Protein AF-A0A016S6S2-F1 (afdb_monomer_lite)

Secondary structure (DSSP, 8-state):
-------------S---EEEEEEGGGTT----BTTEEEEEESSHHHHHHHHHHS---SEEEEE--SSPPPHHHHHHHHHHHHHHHTTS-EEEEES-TTS------

pLDDT: mean 76.53, std 16.13, range [39.0, 92.5]

Radius of gyration: 16.6 Å; chains: 1; bounding box: 42×27×55 Å

Foldseek 3Di:
DDDPPDDPPPDPDPQQQEEEEAEPVCVVDDDDDPRYHYDYDPALQVVLVVLQPDDQHQHYEYEDDPDDDDPVSVVSNVVSVVVSPVVVHYYYYVPDPPPPPPPPD

Structure (mmCIF, N/CA/C/O backbone):
data_AF-A0A016S6S2-F1
#
_entry.id   AF-A0A016S6S2-F1
#
loop_
_atom_site.group_PDB
_atom_site.id
_atom_site.type_symbol
_atom_site.label_atom_id
_atom_site.label_alt_id
_atom_site.label_comp_id
_atom_site.label_asym_id
_atom_site.label_entity_id
_atom_site.label_seq_id
_atom_site.pdbx_PDB_ins_code
_atom_site.Cartn_x
_atom_site.Cartn_y
_atom_site.Cartn_z
_atom_site.occupancy
_atom_site.B_iso_or_equiv
_atom_site.auth_seq_id
_atom_site.auth_comp_id
_atom_site.auth_asym_id
_atom_site.auth_atom_id
_atom_site.pdbx_PDB_model_num
ATOM 1 N N . MET A 1 1 ? 6.454 9.138 45.258 1.00 41.72 1 MET A N 1
ATOM 2 C CA . MET A 1 1 ? 5.222 9.098 44.447 1.00 41.72 1 MET A CA 1
ATOM 3 C C . MET A 1 1 ? 5.647 9.467 43.041 1.00 41.72 1 MET A C 1
ATOM 5 O O . MET A 1 1 ? 5.945 10.629 42.811 1.00 41.72 1 MET A O 1
ATOM 9 N N . HIS A 1 2 ? 5.863 8.480 42.172 1.00 43.47 2 HIS A N 1
ATOM 10 C CA . HIS A 1 2 ? 6.120 8.744 40.758 1.00 43.47 2 HIS A CA 1
ATOM 11 C C . HIS A 1 2 ? 4.781 8.611 40.047 1.00 43.47 2 HIS A C 1
ATOM 13 O O . HIS A 1 2 ? 4.237 7.512 39.975 1.00 43.47 2 HIS A O 1
ATOM 19 N N . ASP A 1 3 ? 4.240 9.746 39.613 1.00 44.78 3 ASP A N 1
ATOM 20 C CA . ASP A 1 3 ? 3.105 9.816 38.703 1.00 44.78 3 ASP A CA 1
ATOM 21 C C . ASP A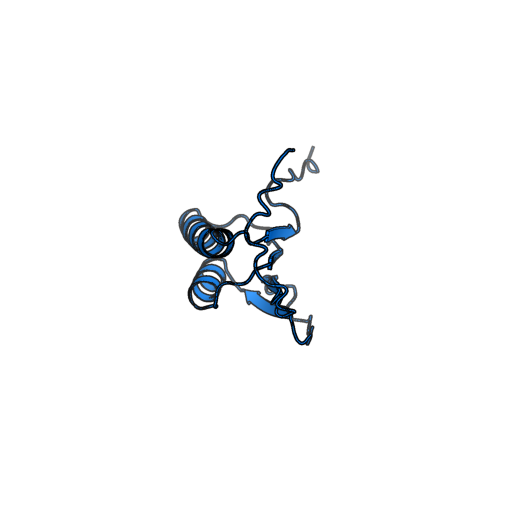 1 3 ? 3.452 9.026 37.437 1.00 44.78 3 ASP A C 1
ATOM 23 O O . ASP A 1 3 ? 4.338 9.403 36.666 1.00 44.78 3 ASP A O 1
ATOM 27 N N . HIS A 1 4 ? 2.785 7.890 37.243 1.00 54.12 4 HIS A N 1
ATOM 28 C CA . HIS A 1 4 ? 2.758 7.231 35.950 1.00 54.12 4 HIS A CA 1
ATOM 29 C C . HIS A 1 4 ? 1.923 8.102 35.014 1.00 54.12 4 HIS A C 1
ATOM 31 O O . HIS A 1 4 ? 0.697 8.067 35.039 1.00 54.12 4 HIS A O 1
ATOM 37 N N . VAL A 1 5 ? 2.604 8.903 34.193 1.00 53.69 5 VAL A N 1
ATOM 38 C CA . VAL A 1 5 ? 2.004 9.473 32.988 1.00 53.69 5 VAL A CA 1
ATOM 39 C C . VAL A 1 5 ? 1.766 8.307 32.038 1.00 53.69 5 VAL A C 1
ATOM 41 O O . VAL A 1 5 ? 2.668 7.859 31.331 1.00 53.69 5 VAL A O 1
ATOM 44 N N . GLU A 1 6 ? 0.553 7.770 32.085 1.00 47.81 6 GLU A N 1
ATOM 45 C CA . GLU A 1 6 ? 0.059 6.855 31.071 1.00 47.81 6 GLU A CA 1
ATOM 46 C C . GLU A 1 6 ? -0.009 7.642 29.758 1.00 47.81 6 GLU A C 1
ATOM 48 O O . GLU A 1 6 ? -0.744 8.626 29.632 1.00 47.81 6 GLU A O 1
ATOM 53 N N . ALA A 1 7 ? 0.838 7.263 28.796 1.00 51.50 7 ALA A N 1
ATOM 54 C CA . ALA A 1 7 ? 0.734 7.764 27.434 1.00 51.50 7 ALA A CA 1
ATOM 55 C C . ALA A 1 7 ? -0.703 7.514 26.952 1.00 51.50 7 ALA A C 1
ATOM 57 O O . ALA A 1 7 ? -1.260 6.472 27.304 1.00 51.50 7 ALA A O 1
ATOM 58 N N . PRO A 1 8 ? -1.320 8.428 26.181 1.00 46.50 8 PRO A N 1
ATOM 59 C CA . PRO A 1 8 ? -2.686 8.246 25.719 1.00 46.50 8 PRO A CA 1
ATOM 60 C C . PRO A 1 8 ? -2.754 6.931 24.949 1.00 46.50 8 PRO A C 1
ATOM 62 O O . PRO A 1 8 ? -2.266 6.820 23.824 1.00 46.50 8 PRO A O 1
ATOM 65 N N . CYS A 1 9 ? -3.305 5.915 25.611 1.00 48.19 9 CYS A N 1
ATOM 66 C CA . CYS A 1 9 ? -3.510 4.603 25.048 1.00 48.19 9 CYS A CA 1
ATOM 67 C C . CYS A 1 9 ? -4.475 4.813 23.891 1.00 48.19 9 CYS A C 1
ATOM 69 O O . CYS A 1 9 ? -5.653 5.111 24.092 1.00 48.19 9 CYS A O 1
ATOM 71 N N . LEU A 1 10 ? -3.933 4.757 22.675 1.00 48.31 10 LEU A N 1
ATOM 72 C CA . LEU A 1 10 ? -4.679 4.810 21.430 1.00 48.31 10 LEU A CA 1
ATOM 73 C C . LEU A 1 10 ? -5.735 3.719 21.544 1.00 48.31 10 LEU A C 1
ATOM 75 O O . LEU A 1 10 ? -5.383 2.543 21.542 1.00 48.31 10 LEU A O 1
ATOM 79 N N . ALA A 1 11 ? -6.984 4.142 21.750 1.00 44.94 11 ALA A N 1
ATOM 80 C CA . ALA A 1 11 ? -8.097 3.302 22.159 1.00 44.94 11 ALA A CA 1
ATOM 81 C C . ALA A 1 11 ? -8.033 1.914 21.511 1.00 44.94 11 ALA A C 1
ATOM 83 O O . ALA A 1 11 ? -7.748 1.798 20.308 1.00 44.94 11 ALA A O 1
ATOM 84 N N . ASN A 1 12 ? -8.300 0.892 22.330 1.00 46.84 12 ASN A N 1
ATOM 85 C CA . ASN A 1 12 ? -8.539 -0.493 21.937 1.00 46.84 12 ASN A CA 1
ATOM 86 C C . ASN A 1 12 ? -9.729 -0.551 20.964 1.00 46.84 12 ASN A C 1
ATOM 88 O O . ASN A 1 12 ? -10.825 -0.966 21.319 1.00 46.84 12 ASN A O 1
ATOM 92 N N . ASN A 1 13 ? -9.531 -0.078 19.741 1.00 47.41 13 ASN A N 1
ATOM 93 C CA . ASN A 1 13 ? -10.392 -0.372 18.622 1.00 47.41 13 ASN A CA 1
ATOM 94 C C . ASN A 1 13 ? -9.914 -1.715 18.103 1.00 47.41 13 ASN A C 1
ATOM 96 O O . ASN A 1 13 ? -8.810 -1.821 17.572 1.00 47.41 13 ASN A O 1
ATOM 100 N N . THR A 1 14 ? -10.765 -2.719 18.255 1.00 46.34 14 THR A N 1
ATOM 101 C CA . THR A 1 14 ? -10.726 -4.038 17.612 1.00 46.34 14 THR A CA 1
ATOM 102 C C . THR A 1 14 ? -10.771 -3.974 16.075 1.00 46.34 14 THR A C 1
ATOM 104 O O . THR A 1 14 ? -11.059 -4.968 15.431 1.00 46.34 14 THR A O 1
ATOM 107 N N . ASP A 1 15 ? -10.466 -2.815 15.496 1.00 55.00 15 ASP A N 1
ATOM 108 C CA . ASP A 1 15 ? -10.477 -2.472 14.078 1.00 55.00 15 ASP A CA 1
ATOM 109 C C . ASP A 1 15 ? -9.015 -2.365 13.610 1.00 55.00 15 ASP A C 1
ATOM 111 O O . ASP A 1 15 ? -8.499 -1.314 13.223 1.00 55.00 15 ASP A O 1
ATOM 115 N N . HIS A 1 16 ? -8.255 -3.438 13.824 1.00 56.97 16 HIS A N 1
ATOM 116 C CA . HIS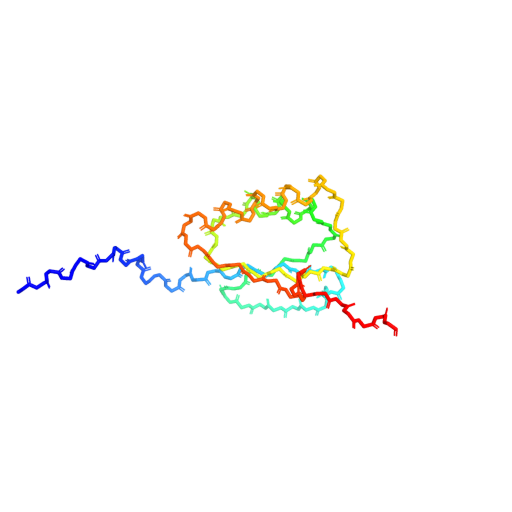 A 1 16 ? -6.881 -3.523 13.342 1.00 56.97 16 HIS A CA 1
ATOM 117 C C . HIS A 1 16 ? -6.917 -4.031 11.902 1.00 56.97 16 HIS A C 1
ATOM 119 O O . HIS A 1 16 ? -6.642 -5.200 11.661 1.00 56.97 16 HIS A O 1
ATOM 125 N N . ASP A 1 17 ? -7.277 -3.153 10.964 1.00 78.19 17 ASP A N 1
ATOM 126 C CA . ASP A 1 17 ? -7.249 -3.465 9.533 1.00 78.19 17 ASP A CA 1
ATOM 127 C C . ASP A 1 17 ? -5.787 -3.678 9.096 1.00 78.19 17 ASP A C 1
ATOM 129 O O . ASP A 1 17 ? -4.952 -2.758 9.126 1.00 78.19 17 ASP A O 1
ATOM 133 N N . VAL A 1 18 ? -5.452 -4.930 8.787 1.00 87.50 18 VAL A N 1
ATOM 134 C CA . VAL A 1 18 ? -4.141 -5.356 8.300 1.00 87.50 18 VAL A CA 1
ATOM 135 C C . VAL A 1 18 ? -4.155 -5.257 6.783 1.00 87.50 18 VAL A C 1
ATOM 137 O O . VAL A 1 18 ? -4.889 -5.968 6.104 1.00 87.50 18 VAL A O 1
ATOM 140 N N . PHE A 1 19 ? -3.290 -4.416 6.224 1.00 91.06 19 PHE A N 1
ATOM 141 C CA . PHE A 1 19 ? -3.126 -4.320 4.779 1.00 91.06 19 PHE A CA 1
ATOM 142 C C . PHE A 1 19 ? -1.988 -5.227 4.313 1.00 91.06 19 PHE A C 1
ATOM 144 O O . PHE A 1 19 ? -0.832 -5.008 4.675 1.00 91.06 19 PHE A O 1
ATOM 151 N N . ILE A 1 20 ? -2.291 -6.212 3.473 1.00 91.81 20 ILE A N 1
ATOM 152 C CA . ILE A 1 20 ? -1.299 -7.120 2.894 1.00 91.81 20 ILE A CA 1
ATOM 153 C C . ILE A 1 20 ? -1.158 -6.825 1.402 1.00 91.81 20 ILE A C 1
ATOM 155 O O . ILE A 1 20 ? -2.075 -7.054 0.617 1.00 91.81 20 ILE A O 1
ATOM 159 N N . ALA A 1 21 ? 0.012 -6.344 0.992 1.00 92.50 21 ALA A N 1
ATOM 160 C CA . ALA A 1 21 ? 0.370 -6.154 -0.405 1.00 92.50 21 ALA A CA 1
ATOM 161 C C . ALA A 1 21 ? 1.125 -7.378 -0.929 1.00 92.50 21 ALA A C 1
ATOM 163 O O . ALA A 1 21 ? 2.207 -7.693 -0.434 1.00 92.50 21 ALA A O 1
ATOM 164 N N . LEU A 1 22 ? 0.591 -8.032 -1.959 1.00 91.44 22 LEU A N 1
ATOM 165 C CA . LEU A 1 22 ? 1.181 -9.226 -2.562 1.00 91.44 22 LEU A CA 1
ATOM 166 C C . LEU A 1 22 ? 1.508 -9.007 -4.049 1.00 91.44 22 LEU A C 1
ATOM 168 O O . LEU A 1 22 ? 0.693 -8.428 -4.769 1.00 91.44 22 LEU A O 1
ATOM 172 N N . PRO A 1 23 ? 2.649 -9.501 -4.556 1.00 89.94 23 PRO A N 1
ATOM 173 C CA . PRO A 1 23 ? 2.916 -9.540 -5.989 1.00 89.94 23 PRO A CA 1
ATOM 174 C C . PRO A 1 23 ? 1.889 -10.394 -6.746 1.00 89.94 23 PRO A C 1
ATOM 176 O O . PRO A 1 23 ? 1.347 -11.361 -6.211 1.00 89.94 23 PRO A O 1
ATOM 179 N N . VAL A 1 24 ? 1.702 -10.120 -8.040 1.00 87.62 24 VAL A N 1
ATOM 180 C CA . VAL A 1 24 ? 0.802 -10.885 -8.934 1.00 87.62 24 VAL A CA 1
ATOM 181 C C . VAL A 1 24 ? 1.031 -12.406 -8.940 1.00 87.62 24 VAL A C 1
ATOM 183 O O . VAL A 1 24 ? 0.091 -13.172 -9.173 1.00 87.62 24 VAL A O 1
ATOM 186 N N . ALA A 1 25 ? 2.247 -12.863 -8.625 1.00 85.50 25 ALA A N 1
ATOM 187 C CA . ALA A 1 25 ? 2.577 -14.283 -8.468 1.00 85.50 25 ALA A CA 1
ATOM 188 C C . ALA A 1 25 ? 1.697 -14.995 -7.417 1.00 85.50 25 ALA A C 1
ATOM 190 O O . ALA A 1 25 ? 1.453 -16.195 -7.525 1.00 85.50 25 ALA A O 1
ATOM 191 N N . PHE A 1 26 ? 1.153 -14.245 -6.456 1.00 84.38 26 PHE A N 1
ATOM 192 C CA . PHE A 1 26 ? 0.292 -14.726 -5.376 1.00 84.38 26 PHE A CA 1
ATOM 193 C C . PHE A 1 26 ? -1.209 -14.546 -5.659 1.00 84.38 26 PHE A C 1
ATOM 195 O O . PHE A 1 26 ? -2.031 -14.747 -4.773 1.00 84.38 26 PHE A O 1
ATOM 202 N N . SER A 1 27 ? -1.597 -14.222 -6.897 1.00 80.19 27 SER A N 1
ATOM 203 C CA . SER A 1 27 ? -2.999 -13.990 -7.305 1.00 80.19 27 SER A CA 1
ATOM 204 C C . SER A 1 27 ? -3.971 -15.149 -7.043 1.00 80.19 27 SER A C 1
ATOM 206 O O . SER A 1 27 ? -5.180 -14.958 -7.113 1.00 80.19 27 SER A O 1
ATOM 208 N N . ARG A 1 28 ? -3.466 -16.353 -6.750 1.00 76.06 28 ARG A N 1
ATOM 209 C CA . ARG A 1 28 ? -4.281 -17.524 -6.388 1.00 76.06 28 ARG A CA 1
ATOM 210 C C . ARG A 1 28 ? -4.689 -17.553 -4.912 1.00 76.06 28 ARG A C 1
ATOM 212 O O . ARG A 1 28 ? -5.437 -18.445 -4.522 1.00 76.06 28 ARG A O 1
ATOM 219 N N . ILE A 1 29 ? -4.178 -16.632 -4.097 1.00 67.62 29 ILE A N 1
ATOM 220 C CA . ILE A 1 29 ? -4.506 -16.530 -2.678 1.00 67.62 29 ILE A CA 1
ATOM 221 C C . ILE A 1 29 ? -5.761 -15.671 -2.534 1.00 67.62 29 ILE A C 1
ATOM 223 O O . ILE A 1 29 ? -5.714 -14.457 -2.706 1.00 67.62 29 ILE A O 1
ATOM 227 N N . ASN A 1 30 ? -6.870 -16.319 -2.185 1.00 58.19 30 ASN A N 1
ATOM 228 C CA . ASN A 1 30 ? -8.069 -15.658 -1.689 1.00 58.19 30 ASN A CA 1
ATOM 229 C C . ASN A 1 30 ? -8.091 -15.849 -0.170 1.00 58.19 30 ASN A C 1
ATOM 231 O O . ASN A 1 30 ? -8.406 -16.937 0.306 1.00 58.19 30 ASN A O 1
ATOM 235 N N . GLY A 1 31 ? -7.696 -14.820 0.574 1.00 59.03 31 GLY A N 1
ATOM 236 C CA . GLY A 1 31 ? -7.918 -14.742 2.014 1.00 59.03 31 GLY A CA 1
ATOM 237 C C . GLY A 1 31 ? -9.011 -13.716 2.250 1.00 59.03 31 GLY A C 1
ATOM 238 O O . GLY A 1 31 ? -8.767 -12.534 2.032 1.00 59.03 31 GLY A O 1
ATOM 239 N N . ASP A 1 32 ? -10.205 -14.177 2.606 1.00 60.06 32 ASP A N 1
ATOM 240 C CA . ASP A 1 32 ? -11.310 -13.304 3.000 1.00 60.06 32 ASP A CA 1
ATOM 241 C C . ASP A 1 32 ? -11.398 -13.371 4.526 1.00 60.06 32 ASP A C 1
ATOM 243 O O . ASP A 1 32 ? -11.982 -14.299 5.089 1.00 60.06 32 ASP A O 1
ATOM 247 N N . GLU A 1 33 ? -10.693 -12.460 5.194 1.00 75.19 33 GLU A N 1
ATOM 248 C CA . GLU A 1 33 ? -10.780 -12.284 6.642 1.00 75.19 33 GLU A CA 1
ATOM 249 C C . GLU A 1 33 ? -11.269 -10.868 6.942 1.00 75.19 33 GLU A C 1
ATOM 251 O O . GLU A 1 33 ? -10.792 -9.906 6.344 1.00 75.19 33 GLU A O 1
ATOM 256 N N . GLU A 1 34 ? -12.195 -10.732 7.897 1.00 74.50 34 GLU A N 1
ATOM 257 C CA . GLU A 1 34 ? -12.933 -9.484 8.173 1.00 74.50 34 GLU A CA 1
ATOM 258 C C . GLU A 1 34 ? -12.048 -8.265 8.490 1.00 74.50 34 GLU A C 1
ATOM 260 O O . GLU A 1 34 ? -12.508 -7.137 8.355 1.00 74.50 34 GLU A O 1
ATOM 265 N N . ASN A 1 35 ? -10.787 -8.474 8.881 1.00 81.81 35 ASN A N 1
ATOM 266 C CA . ASN A 1 35 ? -9.847 -7.412 9.260 1.00 81.81 35 ASN A CA 1
ATOM 267 C C . ASN A 1 35 ? -8.578 -7.400 8.396 1.00 81.81 35 ASN A C 1
ATOM 269 O O . ASN A 1 35 ? -7.562 -6.835 8.804 1.00 81.81 35 ASN A O 1
ATOM 273 N N . VAL A 1 36 ? -8.589 -8.085 7.249 1.00 85.06 36 VAL A N 1
ATOM 274 C CA . VAL A 1 36 ? -7.418 -8.196 6.377 1.00 85.06 36 VAL A CA 1
ATOM 275 C C . VAL A 1 36 ? -7.763 -7.724 4.975 1.00 85.06 36 VAL A C 1
ATOM 277 O O . VAL A 1 36 ? -8.447 -8.396 4.205 1.00 85.06 36 VAL A O 1
ATOM 280 N N . THR A 1 37 ? -7.194 -6.589 4.593 1.00 87.75 37 THR A N 1
ATOM 281 C CA . THR A 1 37 ? -7.253 -6.101 3.221 1.00 87.75 37 THR A CA 1
ATOM 282 C C . THR A 1 37 ? -6.084 -6.669 2.419 1.00 87.75 37 THR A C 1
ATOM 284 O O . THR A 1 37 ? -4.951 -6.195 2.527 1.00 87.75 37 THR A O 1
ATOM 287 N N . VAL A 1 38 ? -6.351 -7.655 1.559 1.00 88.88 38 VAL A N 1
ATOM 288 C CA . VAL A 1 38 ? -5.352 -8.184 0.616 1.00 88.88 38 VAL A CA 1
ATOM 289 C C . VAL A 1 38 ? -5.394 -7.406 -0.702 1.00 88.88 38 VAL A C 1
ATOM 291 O O . VAL A 1 38 ? -6.437 -7.282 -1.345 1.00 88.88 38 VAL A O 1
ATOM 294 N N . TYR A 1 39 ? -4.245 -6.897 -1.143 1.00 90.81 39 TYR A N 1
ATOM 295 C CA . TYR A 1 39 ? -4.089 -6.219 -2.425 1.00 90.81 39 TYR A CA 1
ATOM 296 C C . TYR A 1 39 ? -2.999 -6.872 -3.270 1.00 90.81 39 TYR A C 1
ATOM 298 O O . TYR A 1 39 ? -1.818 -6.847 -2.923 1.00 90.81 39 TYR A O 1
ATOM 306 N N . ILE A 1 40 ? -3.398 -7.401 -4.426 1.00 91.06 40 ILE A N 1
ATOM 307 C CA . ILE A 1 40 ? -2.468 -7.913 -5.429 1.00 91.06 40 ILE A CA 1
ATOM 308 C C . ILE A 1 40 ? -1.989 -6.753 -6.306 1.00 91.06 40 ILE A C 1
ATOM 310 O O . ILE A 1 40 ? -2.798 -6.110 -6.980 1.00 91.06 40 ILE A O 1
ATOM 314 N N . TYR A 1 41 ? -0.684 -6.493 -6.325 1.00 90.44 41 TYR A N 1
ATOM 315 C CA . TYR A 1 41 ? -0.082 -5.433 -7.130 1.00 90.44 41 TYR A CA 1
ATOM 316 C C . TYR A 1 41 ? 0.752 -5.995 -8.287 1.00 90.44 41 TYR A C 1
ATOM 318 O O . TYR A 1 41 ? 1.428 -7.020 -8.174 1.00 90.44 41 TYR A O 1
ATOM 326 N N . SER A 1 42 ? 0.707 -5.291 -9.418 1.00 88.06 42 SER A N 1
ATOM 327 C CA . SER A 1 42 ? 1.491 -5.615 -10.619 1.00 88.06 42 SER A CA 1
ATOM 328 C C . SER A 1 42 ? 2.846 -4.909 -10.615 1.00 88.06 42 SER A C 1
ATOM 330 O O . SER A 1 42 ? 3.833 -5.428 -11.125 1.00 88.06 42 SER A O 1
ATOM 332 N N . ASP A 1 43 ? 2.883 -3.706 -10.044 1.00 87.25 43 ASP A N 1
ATOM 333 C CA . ASP A 1 43 ? 4.068 -2.865 -9.943 1.00 87.25 43 ASP A CA 1
ATOM 334 C C . ASP A 1 43 ? 3.963 -1.912 -8.743 1.00 87.25 43 ASP A C 1
ATOM 336 O O . ASP A 1 43 ? 2.879 -1.627 -8.224 1.00 87.25 43 ASP A O 1
ATOM 340 N N . PHE A 1 44 ? 5.097 -1.370 -8.311 1.00 87.75 44 PHE A N 1
ATOM 341 C CA . PHE A 1 44 ? 5.147 -0.494 -7.142 1.00 87.75 44 PHE A CA 1
ATOM 342 C C . PHE A 1 44 ? 4.447 0.859 -7.333 1.00 87.75 44 PHE A C 1
ATOM 344 O O . PHE A 1 44 ? 4.043 1.467 -6.343 1.00 87.75 44 PHE A O 1
ATOM 351 N N . CYS A 1 45 ? 4.253 1.338 -8.569 1.00 88.19 45 CYS A N 1
ATOM 352 C CA . CYS A 1 45 ? 3.470 2.555 -8.803 1.00 88.19 45 CYS A CA 1
ATOM 353 C C . CYS A 1 45 ? 1.991 2.311 -8.485 1.00 88.19 45 CYS A C 1
ATOM 355 O O . CYS A 1 45 ? 1.343 3.168 -7.881 1.00 88.19 45 CYS A O 1
ATOM 357 N N . THR A 1 46 ? 1.450 1.157 -8.884 1.00 91.12 46 THR A N 1
ATOM 358 C CA . THR A 1 46 ? 0.067 0.771 -8.556 1.00 91.12 46 THR A CA 1
ATOM 359 C C . THR A 1 46 ? -0.117 0.573 -7.056 1.00 91.12 46 THR A C 1
ATOM 361 O O . THR A 1 46 ? -1.080 1.099 -6.497 1.00 91.12 46 THR A O 1
ATOM 364 N N . LEU A 1 47 ? 0.856 -0.055 -6.386 1.00 91.50 47 LEU A N 1
ATOM 365 C CA . LEU A 1 47 ? 0.857 -0.206 -4.931 1.00 91.50 47 LEU A CA 1
ATOM 366 C C . LEU A 1 47 ? 0.889 1.145 -4.204 1.00 91.50 47 LEU A C 1
ATOM 368 O O . LEU A 1 47 ? 0.054 1.390 -3.336 1.00 91.50 47 LEU A O 1
ATOM 372 N N . ALA A 1 48 ? 1.791 2.050 -4.591 1.00 91.38 48 ALA A N 1
ATOM 373 C CA . ALA A 1 48 ? 1.879 3.384 -3.997 1.00 91.38 48 ALA A CA 1
ATOM 374 C C . ALA A 1 48 ? 0.560 4.160 -4.151 1.00 91.38 48 ALA A C 1
ATOM 376 O O . ALA A 1 48 ? 0.035 4.713 -3.187 1.00 91.38 48 ALA A O 1
ATOM 377 N N . LYS A 1 49 ? -0.037 4.141 -5.351 1.00 91.69 49 LYS A N 1
ATOM 378 C CA . LYS A 1 49 ? -1.349 4.763 -5.592 1.00 91.69 49 LYS A CA 1
ATOM 379 C C . LYS A 1 49 ? -2.450 4.135 -4.746 1.00 91.69 49 LYS A C 1
ATOM 381 O O . LYS A 1 49 ? -3.316 4.863 -4.268 1.00 91.69 49 LYS A O 1
ATOM 386 N N . LYS A 1 50 ? -2.448 2.811 -4.575 1.00 92.19 50 LYS A N 1
ATOM 387 C CA . LYS A 1 50 ? -3.431 2.133 -3.728 1.00 92.19 50 LYS A CA 1
ATOM 388 C C . LYS A 1 50 ? -3.295 2.609 -2.284 1.00 92.19 50 LYS A C 1
ATOM 390 O O . LYS A 1 50 ? -4.274 3.111 -1.754 1.00 92.19 50 LYS A O 1
ATOM 395 N N . LEU A 1 51 ? -2.089 2.568 -1.719 1.00 90.44 51 LEU A N 1
ATOM 396 C CA . LEU A 1 51 ? -1.800 3.040 -0.361 1.00 90.44 51 LEU A CA 1
ATOM 397 C C . LEU A 1 51 ? -2.198 4.512 -0.157 1.00 90.44 51 LEU A C 1
ATOM 399 O O . LEU A 1 51 ? -2.803 4.855 0.849 1.00 90.44 51 LEU A O 1
ATOM 403 N N . LEU A 1 52 ? -1.943 5.397 -1.122 1.00 90.62 52 LEU A N 1
ATOM 404 C CA . LEU A 1 52 ? -2.376 6.799 -1.016 1.00 90.62 52 LEU A CA 1
ATOM 405 C C . LEU A 1 52 ? -3.902 6.965 -0.950 1.00 90.62 52 LEU A C 1
ATOM 407 O O . LEU A 1 52 ? -4.386 7.897 -0.311 1.00 90.62 52 LEU A O 1
ATOM 411 N N . ASN A 1 53 ? -4.660 6.077 -1.589 1.00 89.31 53 ASN A N 1
ATOM 412 C CA . ASN A 1 53 ? -6.121 6.133 -1.591 1.00 89.31 53 ASN A CA 1
ATOM 413 C C . ASN A 1 53 ? -6.763 5.311 -0.460 1.00 89.31 53 ASN A C 1
ATOM 415 O O . ASN A 1 53 ? -7.956 5.466 -0.211 1.00 89.31 53 ASN A O 1
ATOM 419 N N . THR A 1 54 ? -6.002 4.450 0.217 1.00 86.69 54 THR A N 1
ATOM 420 C CA . THR A 1 54 ? -6.470 3.693 1.381 1.00 86.69 54 THR A CA 1
ATOM 421 C C . THR A 1 54 ? -6.500 4.603 2.624 1.00 86.69 54 THR A C 1
ATOM 423 O O . THR A 1 54 ? -5.643 5.487 2.767 1.00 86.69 54 THR A O 1
ATOM 426 N N . PRO A 1 55 ? -7.487 4.439 3.527 1.00 85.94 55 PRO A N 1
ATOM 427 C CA . PRO A 1 55 ? -7.426 4.994 4.878 1.00 85.94 55 PRO A CA 1
ATOM 428 C C . PRO A 1 55 ? -6.159 4.551 5.623 1.00 85.94 55 PRO A C 1
ATOM 430 O O . PRO A 1 55 ? -5.536 3.556 5.271 1.00 85.94 55 PRO A O 1
ATOM 433 N N . ILE A 1 56 ? -5.769 5.286 6.667 1.00 84.12 56 ILE A N 1
ATOM 434 C CA . ILE A 1 56 ? -4.580 4.931 7.451 1.00 84.12 56 ILE A CA 1
ATOM 435 C C . ILE A 1 56 ? -4.824 3.618 8.196 1.00 84.12 56 ILE A C 1
ATOM 437 O O . ILE A 1 56 ? -5.590 3.580 9.154 1.00 84.12 56 ILE A O 1
ATOM 441 N N . THR A 1 57 ? -4.145 2.561 7.764 1.00 84.31 57 THR A N 1
ATOM 442 C CA . THR A 1 57 ? -4.112 1.261 8.433 1.00 84.31 57 THR A CA 1
ATOM 443 C C . THR A 1 57 ? -3.006 1.208 9.488 1.00 84.31 57 THR A C 1
ATOM 445 O O . THR A 1 57 ? -1.961 1.851 9.362 1.00 84.31 57 THR A O 1
ATOM 448 N N . ARG A 1 58 ? -3.234 0.432 10.556 1.00 84.62 58 ARG A N 1
ATOM 449 C CA . ARG A 1 58 ? -2.266 0.266 11.657 1.00 84.62 58 ARG A CA 1
ATOM 450 C C . ARG A 1 58 ? -1.144 -0.707 11.318 1.00 84.62 58 ARG A C 1
ATOM 452 O O . ARG A 1 58 ? -0.065 -0.591 11.890 1.00 84.62 58 ARG A O 1
ATOM 459 N N . SER A 1 59 ? -1.382 -1.665 10.430 1.00 89.38 59 SER A N 1
ATOM 460 C CA . SER A 1 59 ? -0.402 -2.695 10.093 1.00 89.38 59 SER A CA 1
ATOM 461 C C . SER A 1 59 ? -0.357 -2.900 8.589 1.00 89.38 59 SER A C 1
ATOM 463 O O . SER A 1 59 ? -1.386 -3.109 7.950 1.00 89.38 59 SER A O 1
ATOM 465 N N . ILE A 1 60 ? 0.847 -2.837 8.028 1.00 92.06 60 ILE A N 1
ATOM 466 C CA . ILE A 1 60 ? 1.101 -3.068 6.611 1.00 92.06 60 ILE A CA 1
ATOM 467 C C . ILE A 1 60 ? 2.135 -4.174 6.478 1.00 92.06 60 ILE A C 1
ATOM 469 O O . ILE A 1 60 ? 3.223 -4.106 7.048 1.00 92.06 60 ILE A O 1
ATOM 473 N N . ILE A 1 61 ? 1.804 -5.172 5.674 1.00 91.56 61 ILE A N 1
ATOM 474 C CA . ILE A 1 61 ? 2.708 -6.238 5.274 1.00 91.56 61 ILE A CA 1
ATOM 475 C C . ILE A 1 61 ? 2.909 -6.107 3.771 1.00 91.56 61 ILE A C 1
ATOM 477 O O . ILE A 1 61 ? 1.949 -6.154 3.006 1.00 91.56 61 ILE A O 1
ATOM 481 N N . VAL A 1 62 ? 4.151 -5.938 3.331 1.00 91.56 62 VAL A N 1
ATOM 482 C CA . VAL A 1 62 ? 4.491 -5.901 1.908 1.00 91.56 62 VAL A CA 1
ATOM 483 C C . VAL A 1 62 ? 5.317 -7.129 1.576 1.00 91.56 62 VAL A C 1
ATOM 485 O O . VAL A 1 62 ? 6.462 -7.251 2.006 1.00 91.56 62 VAL A O 1
ATOM 488 N N . VAL A 1 63 ? 4.755 -8.030 0.777 1.00 89.44 63 VAL A N 1
ATOM 489 C CA . VAL A 1 63 ? 5.545 -9.099 0.177 1.00 89.44 63 VAL A CA 1
ATOM 490 C C . VAL A 1 63 ? 6.358 -8.491 -0.955 1.00 89.44 63 VAL A C 1
ATOM 492 O O . VAL A 1 63 ? 5.797 -7.954 -1.916 1.00 89.44 63 VAL A O 1
ATOM 495 N N . TRP A 1 64 ? 7.676 -8.498 -0.796 1.00 85.19 64 TRP A N 1
ATOM 496 C CA . TRP A 1 64 ? 8.608 -7.890 -1.729 1.00 85.19 64 TRP A CA 1
ATOM 497 C C . TRP A 1 64 ? 8.790 -8.805 -2.950 1.00 85.19 64 TRP A C 1
ATOM 499 O O . T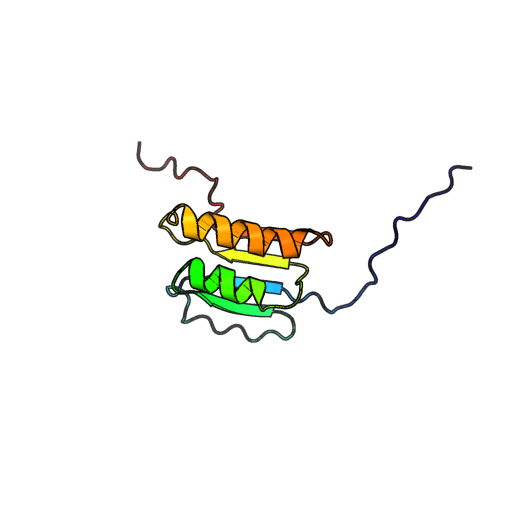RP A 1 64 ? 8.911 -10.018 -2.782 1.00 85.19 64 TRP A O 1
ATOM 509 N N . PRO A 1 65 ? 8.779 -8.274 -4.183 1.00 79.12 65 PRO A N 1
ATOM 510 C CA . PRO A 1 65 ? 9.041 -9.065 -5.372 1.00 79.12 65 PRO A CA 1
ATOM 511 C C . PRO A 1 65 ? 10.553 -9.253 -5.562 1.00 79.12 65 PRO A C 1
ATOM 513 O O . PRO A 1 65 ? 11.347 -8.420 -5.130 1.00 79.12 65 PRO A O 1
ATOM 516 N N . ASP A 1 66 ? 10.952 -10.287 -6.300 1.00 75.44 66 ASP A N 1
ATOM 517 C CA . ASP A 1 66 ? 12.371 -10.625 -6.520 1.00 75.44 66 ASP A CA 1
ATOM 518 C C . ASP A 1 66 ? 13.182 -9.517 -7.220 1.00 75.44 66 ASP A C 1
ATOM 520 O O . ASP A 1 66 ? 14.409 -9.513 -7.195 1.00 75.44 66 ASP A O 1
ATOM 524 N N . GLN A 1 67 ? 12.510 -8.563 -7.871 1.00 73.25 67 GLN A N 1
ATOM 525 C CA . GLN A 1 67 ? 13.157 -7.467 -8.586 1.00 73.25 67 GLN A CA 1
ATOM 526 C C . GLN A 1 67 ? 13.041 -6.147 -7.828 1.00 73.25 67 GLN A C 1
ATOM 528 O O . GLN A 1 67 ? 11.946 -5.681 -7.499 1.00 73.25 67 GLN A O 1
ATOM 533 N N . MET A 1 68 ? 14.182 -5.483 -7.643 1.00 71.94 68 MET A N 1
ATOM 534 C CA . MET A 1 68 ? 14.236 -4.166 -7.018 1.00 71.94 68 MET A CA 1
ATOM 535 C C . MET A 1 68 ? 13.572 -3.097 -7.913 1.00 71.94 68 MET A C 1
ATOM 537 O O . MET A 1 68 ? 13.868 -3.018 -9.111 1.00 71.94 68 MET A O 1
ATOM 541 N N . PRO A 1 69 ? 12.678 -2.245 -7.373 1.00 69.56 69 PRO A N 1
ATOM 542 C CA . PRO A 1 69 ? 12.011 -1.216 -8.160 1.00 69.56 69 PRO A CA 1
ATOM 543 C C . PRO A 1 69 ? 12.963 -0.153 -8.700 1.00 69.56 69 PRO A C 1
ATOM 545 O O . PRO A 1 69 ? 13.962 0.215 -8.083 1.00 69.56 69 PRO A O 1
ATOM 548 N N . LYS A 1 70 ? 12.558 0.460 -9.818 1.00 75.69 70 LYS A N 1
ATOM 549 C CA . LYS A 1 70 ? 13.171 1.698 -10.316 1.00 75.69 70 LYS A CA 1
ATOM 550 C C . LYS A 1 70 ? 13.021 2.821 -9.277 1.00 75.69 70 LYS A C 1
ATOM 552 O O . LYS A 1 70 ? 11.978 2.950 -8.632 1.00 75.69 70 LYS A O 1
ATOM 557 N N . SER A 1 71 ? 14.037 3.680 -9.171 1.00 73.31 71 SER A N 1
ATOM 558 C CA . SER A 1 71 ? 14.172 4.704 -8.116 1.00 73.31 71 SER A CA 1
ATOM 559 C C . SER A 1 71 ? 12.956 5.630 -7.942 1.00 73.31 71 SER A C 1
ATOM 561 O O . SER A 1 71 ? 12.635 6.022 -6.820 1.00 73.31 71 SER A O 1
ATOM 563 N N . GLY A 1 72 ? 12.244 5.960 -9.027 1.00 78.69 72 GLY A N 1
ATOM 564 C CA . GLY A 1 72 ? 11.042 6.802 -8.981 1.00 78.69 72 GLY A CA 1
ATOM 565 C C . GLY A 1 72 ? 9.849 6.138 -8.283 1.00 78.69 72 GLY A C 1
ATOM 566 O O . GLY A 1 72 ? 9.232 6.745 -7.407 1.00 78.69 72 GLY A O 1
ATOM 567 N N . SER A 1 73 ? 9.556 4.882 -8.627 1.00 80.81 73 SER A N 1
ATOM 568 C CA . SER A 1 73 ? 8.461 4.100 -8.033 1.00 80.81 73 SER A CA 1
ATOM 569 C C . SER A 1 73 ? 8.731 3.788 -6.563 1.00 80.81 73 SER A C 1
ATOM 571 O O . SER A 1 73 ? 7.823 3.862 -5.738 1.00 80.81 73 SER A O 1
ATOM 573 N N . MET A 1 74 ? 9.997 3.523 -6.228 1.00 84.44 74 MET A N 1
ATOM 574 C CA . MET A 1 74 ? 10.447 3.301 -4.855 1.00 84.44 74 MET A CA 1
ATOM 575 C C . MET A 1 74 ? 10.151 4.509 -3.960 1.00 84.44 74 MET A C 1
ATOM 577 O O . MET A 1 74 ? 9.575 4.365 -2.886 1.00 84.44 74 MET A O 1
ATOM 581 N N . ARG A 1 75 ? 10.490 5.723 -4.415 1.00 87.38 75 ARG A N 1
ATOM 582 C CA . ARG A 1 75 ? 10.240 6.943 -3.634 1.00 87.38 75 ARG A CA 1
ATOM 583 C C . ARG A 1 75 ? 8.753 7.1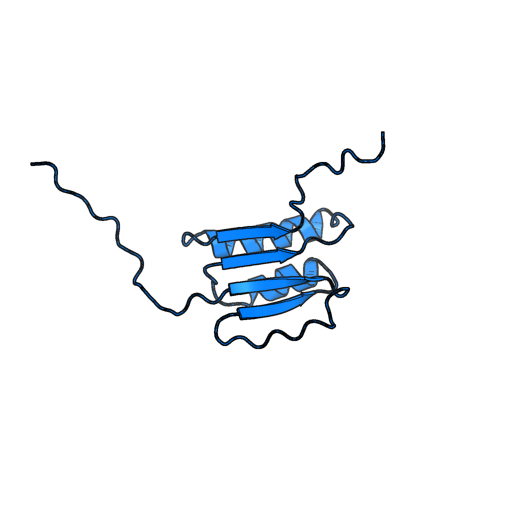26 -3.336 1.00 87.38 75 ARG A C 1
ATOM 585 O O . ARG A 1 75 ? 8.395 7.437 -2.207 1.00 87.38 75 ARG A O 1
ATOM 592 N N . GLN A 1 76 ? 7.897 6.942 -4.341 1.00 88.62 76 GLN A N 1
ATOM 593 C CA . GLN A 1 76 ? 6.452 7.079 -4.151 1.00 88.62 76 GLN A CA 1
ATOM 594 C C . GLN A 1 76 ? 5.907 6.037 -3.176 1.00 88.62 76 GLN A C 1
ATOM 596 O O . GLN A 1 76 ? 5.079 6.377 -2.332 1.00 88.62 76 GLN A O 1
ATOM 601 N N . LEU A 1 77 ? 6.396 4.799 -3.255 1.00 89.56 77 LEU A N 1
ATOM 602 C CA . LEU A 1 77 ? 6.037 3.751 -2.309 1.00 89.56 77 LEU A CA 1
ATOM 603 C C . LEU 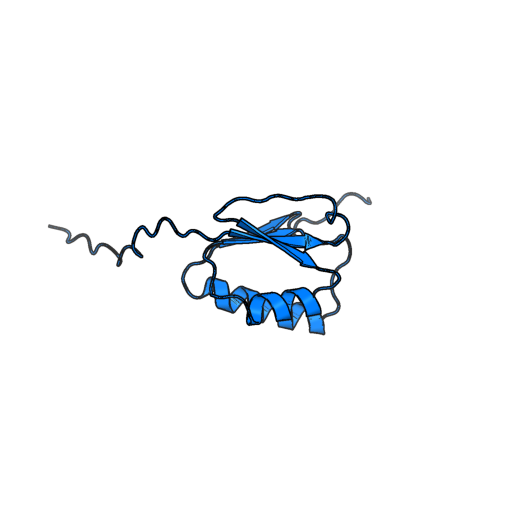A 1 77 ? 6.417 4.137 -0.876 1.00 89.56 77 LEU A C 1
ATOM 605 O O . LEU A 1 77 ? 5.557 4.106 -0.003 1.00 89.56 77 LEU A O 1
ATOM 609 N N . LEU A 1 78 ? 7.664 4.557 -0.650 1.00 89.12 78 LEU A N 1
ATOM 610 C CA . LEU A 1 78 ? 8.157 4.927 0.679 1.00 89.12 78 LEU A CA 1
ATOM 611 C C . LEU A 1 78 ? 7.360 6.086 1.291 1.00 89.12 78 LEU A C 1
ATOM 613 O O . LEU A 1 78 ? 6.952 5.983 2.441 1.00 89.12 78 LEU A O 1
ATOM 617 N N . ILE A 1 79 ? 7.051 7.130 0.512 1.00 90.06 79 ILE A N 1
ATOM 618 C CA . ILE A 1 79 ? 6.199 8.248 0.966 1.00 90.06 79 ILE A CA 1
ATOM 619 C C . ILE A 1 79 ? 4.805 7.744 1.364 1.00 90.06 79 ILE A C 1
ATOM 621 O O . ILE A 1 79 ? 4.237 8.156 2.376 1.00 90.06 79 ILE A O 1
ATOM 625 N N . SER A 1 80 ? 4.242 6.842 0.558 1.00 90.31 80 SER A N 1
ATOM 626 C CA . SER A 1 80 ? 2.913 6.285 0.815 1.00 90.31 80 SER A CA 1
ATOM 627 C C . SER A 1 80 ? 2.904 5.441 2.089 1.00 90.31 80 SER A C 1
ATOM 629 O O . SER A 1 80 ? 1.958 5.532 2.864 1.00 90.31 80 SER A O 1
ATOM 631 N N . LEU A 1 81 ? 3.956 4.656 2.331 1.00 90.19 81 LEU A N 1
ATOM 632 C CA . LEU A 1 81 ? 4.122 3.849 3.540 1.00 90.19 81 LEU A CA 1
ATOM 633 C C . LEU A 1 81 ? 4.353 4.719 4.782 1.00 90.19 81 LEU A C 1
ATOM 635 O O . LEU A 1 81 ? 3.699 4.505 5.798 1.00 90.19 81 LEU A O 1
ATOM 639 N N . GLU A 1 82 ? 5.207 5.741 4.690 1.00 90.00 82 GLU A N 1
ATOM 640 C CA . GLU A 1 82 ? 5.495 6.671 5.790 1.00 90.00 82 GLU A CA 1
ATOM 641 C C . GLU A 1 82 ? 4.216 7.320 6.330 1.00 90.00 82 GLU A C 1
ATOM 643 O O . GLU A 1 82 ? 4.012 7.369 7.542 1.00 90.00 82 GLU A O 1
ATOM 648 N N . ARG A 1 83 ? 3.303 7.728 5.439 1.00 89.31 83 ARG A N 1
ATOM 649 C CA . ARG A 1 83 ? 1.990 8.270 5.815 1.00 89.31 83 ARG A CA 1
ATOM 650 C C . ARG A 1 83 ? 1.222 7.345 6.771 1.00 89.31 83 ARG A C 1
ATOM 652 O O . ARG A 1 83 ? 0.560 7.837 7.679 1.00 89.31 83 ARG A O 1
ATOM 659 N N . HIS A 1 84 ? 1.305 6.029 6.582 1.00 87.50 84 HIS A N 1
ATOM 660 C CA . HIS A 1 84 ? 0.620 5.058 7.441 1.00 87.50 84 HIS A CA 1
ATOM 661 C C . HIS A 1 84 ? 1.360 4.828 8.766 1.00 87.50 84 HIS A C 1
ATOM 663 O O . HIS A 1 84 ? 0.749 4.496 9.778 1.00 87.50 84 HIS A O 1
ATOM 669 N N . LEU A 1 85 ? 2.673 5.067 8.788 1.00 86.00 85 LEU A N 1
ATOM 670 C CA . LEU A 1 85 ? 3.515 4.931 9.976 1.00 86.00 85 LEU A CA 1
ATOM 671 C C . LEU A 1 85 ? 3.449 6.140 10.917 1.00 86.00 85 LEU A C 1
ATOM 673 O O . LEU A 1 85 ? 3.687 5.982 12.113 1.00 86.00 85 LEU A O 1
ATOM 677 N N . GLN A 1 86 ? 3.076 7.325 10.421 1.00 82.69 86 GLN A N 1
ATOM 678 C CA . GLN A 1 86 ? 3.006 8.566 11.213 1.00 82.69 86 GLN A CA 1
ATOM 679 C C . GLN A 1 86 ? 2.141 8.454 12.484 1.00 82.69 86 GLN A C 1
ATOM 681 O O . GLN A 1 86 ? 2.394 9.164 13.454 1.00 82.69 86 GLN A O 1
ATOM 686 N N . GLY A 1 87 ? 1.148 7.559 12.502 1.00 74.81 87 GLY A N 1
ATOM 687 C CA . GLY A 1 87 ? 0.269 7.312 13.652 1.00 74.81 87 GLY A CA 1
ATOM 688 C C . GLY A 1 87 ? 0.720 6.195 14.603 1.00 74.81 87 GLY A C 1
ATOM 689 O O . GLY A 1 87 ? -0.095 5.739 15.403 1.00 74.81 87 GLY A O 1
ATOM 690 N N . GLY A 1 88 ? 1.964 5.710 14.499 1.00 80.44 88 GLY A N 1
ATOM 691 C CA . GLY A 1 88 ? 2.442 4.539 15.250 1.00 80.44 88 GLY A CA 1
ATOM 692 C C . GLY A 1 88 ? 2.079 3.202 14.595 1.00 80.44 88 GLY A C 1
ATOM 693 O O . GLY A 1 88 ? 1.950 2.189 15.280 1.00 80.44 88 GLY A O 1
ATOM 694 N N . GLY A 1 89 ? 1.874 3.205 13.275 1.00 82.75 89 GLY A N 1
ATOM 695 C CA . GLY A 1 89 ? 1.643 1.989 12.502 1.00 82.75 89 GLY A CA 1
ATOM 696 C C . GLY A 1 89 ? 2.870 1.069 12.468 1.00 82.75 89 GLY A C 1
ATOM 697 O O . GLY A 1 89 ? 3.987 1.469 12.788 1.00 82.75 89 GLY A O 1
ATOM 698 N N . THR A 1 90 ? 2.661 -0.178 12.058 1.00 89.56 90 THR A N 1
ATOM 699 C CA . THR A 1 90 ? 3.701 -1.200 11.888 1.00 89.56 90 THR A CA 1
ATOM 700 C C . THR A 1 90 ? 3.844 -1.556 10.413 1.00 89.56 90 THR A C 1
ATOM 702 O O . THR A 1 90 ? 2.844 -1.736 9.720 1.00 89.56 90 THR A O 1
ATOM 705 N N . LEU A 1 91 ? 5.083 -1.692 9.942 1.00 90.31 91 LEU A N 1
ATOM 706 C CA . LEU A 1 91 ? 5.411 -2.117 8.583 1.00 90.31 91 LEU A CA 1
ATOM 707 C C . LEU A 1 91 ? 6.341 -3.328 8.630 1.00 90.31 91 LEU A C 1
ATOM 709 O O . LEU A 1 91 ? 7.367 -3.290 9.306 1.00 90.31 91 LEU A O 1
ATOM 713 N N . ALA A 1 92 ? 5.991 -4.371 7.883 1.00 90.62 92 ALA A N 1
ATOM 714 C CA . ALA A 1 92 ? 6.818 -5.554 7.689 1.00 90.62 92 ALA A CA 1
ATOM 715 C C . ALA A 1 92 ? 7.020 -5.836 6.196 1.00 90.62 92 ALA A C 1
ATOM 717 O O . ALA A 1 92 ? 6.114 -5.625 5.386 1.00 90.62 92 ALA A O 1
ATOM 718 N N . PHE A 1 93 ? 8.199 -6.348 5.848 1.00 88.25 93 PHE A N 1
ATOM 719 C CA . PHE A 1 93 ? 8.535 -6.774 4.495 1.00 88.25 93 PHE A CA 1
ATOM 720 C C . PHE A 1 93 ? 8.892 -8.260 4.468 1.00 88.25 93 PHE A C 1
ATOM 722 O O . PHE A 1 93 ? 9.613 -8.720 5.352 1.00 88.25 93 PHE A O 1
ATOM 729 N N . PHE A 1 94 ? 8.413 -8.992 3.457 1.00 85.19 94 PHE A N 1
ATOM 730 C CA . PHE A 1 94 ? 8.705 -10.421 3.287 1.00 85.19 94 PHE A CA 1
ATOM 731 C C . PHE A 1 94 ? 9.028 -10.778 1.824 1.00 85.19 94 PHE A C 1
ATOM 733 O O . PHE A 1 94 ? 8.157 -10.617 0.975 1.00 85.19 94 PHE A O 1
ATOM 740 N N . PRO A 1 95 ? 10.226 -11.296 1.504 1.00 82.50 95 PRO A N 1
ATOM 741 C CA . PRO A 1 95 ? 11.413 -11.279 2.360 1.00 82.50 95 PRO A CA 1
ATOM 742 C C . PRO A 1 95 ? 11.810 -9.837 2.714 1.00 82.50 95 PRO A C 1
ATOM 744 O O . PRO A 1 95 ? 11.353 -8.884 2.071 1.00 82.50 95 PRO A O 1
ATOM 747 N N . SER A 1 96 ? 12.633 -9.658 3.748 1.00 76.81 96 SER A N 1
ATOM 748 C CA . SER A 1 96 ? 13.171 -8.331 4.037 1.00 76.81 96 SER A CA 1
ATOM 749 C C . SER A 1 96 ? 14.008 -7.874 2.836 1.00 76.81 96 SER A C 1
ATOM 751 O O . SER A 1 96 ? 14.945 -8.575 2.460 1.00 76.81 96 SER A O 1
ATOM 753 N N . PRO A 1 97 ? 13.746 -6.700 2.233 1.00 67.94 97 PRO A N 1
ATOM 754 C CA . PRO A 1 97 ? 14.525 -6.204 1.098 1.00 67.94 97 PRO A CA 1
ATOM 755 C C . PRO A 1 97 ? 15.965 -5.838 1.487 1.00 67.94 97 PRO A C 1
ATOM 757 O O . PRO A 1 97 ? 16.752 -5.460 0.625 1.00 67.94 97 PRO A O 1
ATOM 760 N N . TYR A 1 98 ? 16.284 -5.894 2.783 1.00 65.62 98 TYR A N 1
ATOM 761 C CA . TYR A 1 98 ? 17.601 -5.622 3.349 1.00 65.62 98 TYR A CA 1
ATOM 762 C C . TYR A 1 98 ? 18.332 -6.892 3.792 1.00 65.62 98 TYR A C 1
ATOM 764 O O . TYR A 1 98 ? 19.478 -6.799 4.225 1.00 65.62 98 TYR A O 1
ATOM 772 N N . GLU A 1 99 ? 17.680 -8.058 3.739 1.00 63.62 99 GLU A N 1
ATOM 773 C CA . GLU A 1 99 ? 18.390 -9.324 3.883 1.00 63.62 99 GLU A CA 1
ATOM 774 C C . GLU A 1 99 ? 19.121 -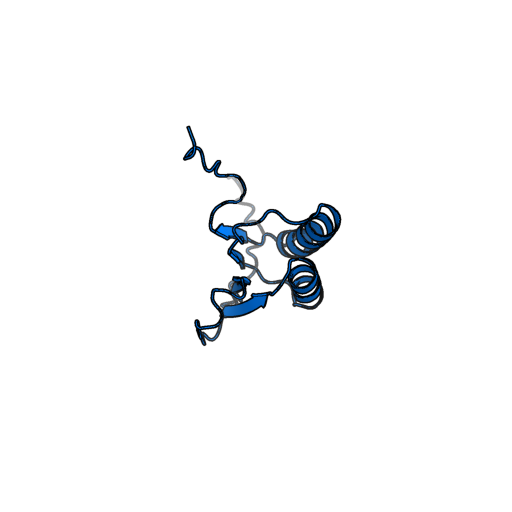9.583 2.566 1.00 63.62 99 GLU A C 1
ATOM 776 O O . GLU A 1 99 ? 18.506 -9.862 1.538 1.00 63.62 99 GLU A O 1
ATOM 781 N N . ASP A 1 100 ? 20.444 -9.409 2.595 1.00 57.31 100 ASP A N 1
ATOM 782 C CA . ASP A 1 100 ? 21.321 -9.783 1.493 1.00 57.31 100 ASP A CA 1
ATOM 783 C C . ASP A 1 100 ? 21.065 -11.254 1.150 1.00 57.31 100 ASP A C 1
ATOM 785 O O . ASP A 1 100 ? 21.235 -12.142 1.992 1.00 57.31 100 ASP A O 1
ATOM 789 N N . GLN A 1 101 ? 20.688 -11.522 -0.099 1.00 59.06 101 GLN A N 1
ATOM 790 C CA . GLN A 1 101 ? 20.798 -12.860 -0.668 1.00 59.06 101 GLN A CA 1
ATOM 791 C C . GLN A 1 101 ? 22.289 -13.142 -0.899 1.00 59.06 101 GLN A C 1
ATOM 793 O O . GLN A 1 101 ? 22.756 -13.177 -2.036 1.00 59.06 101 GLN A O 1
ATOM 798 N N . ASN A 1 102 ? 23.049 -13.337 0.181 1.00 47.75 102 ASN A N 1
ATOM 799 C CA . ASN A 1 102 ? 24.422 -13.853 0.154 1.00 47.75 102 ASN A CA 1
ATOM 800 C C . ASN A 1 102 ? 24.434 -15.340 -0.268 1.00 47.75 102 ASN A C 1
ATOM 802 O O . ASN A 1 102 ? 25.042 -16.177 0.390 1.00 47.75 102 ASN A O 1
ATOM 806 N N . GLU A 1 103 ? 23.724 -15.695 -1.340 1.00 53.59 103 GLU A N 1
ATOM 807 C CA . GLU A 1 103 ? 23.586 -17.073 -1.832 1.00 53.59 103 GLU A CA 1
ATOM 808 C C . GLU A 1 103 ? 24.105 -17.250 -3.267 1.00 53.59 103 GLU A C 1
ATOM 810 O O . GLU A 1 103 ? 23.818 -18.249 -3.917 1.00 53.59 103 GLU A O 1
ATOM 815 N N . HIS A 1 104 ? 24.903 -16.306 -3.770 1.00 48.47 104 HIS A N 1
ATOM 816 C CA . HIS A 1 104 ? 25.726 -16.515 -4.965 1.00 48.47 104 HIS A CA 1
ATOM 817 C C . HIS A 1 104 ? 27.176 -16.106 -4.673 1.00 48.47 104 HIS A C 1
ATOM 819 O O . HIS A 1 104 ? 27.656 -15.096 -5.186 1.00 48.47 104 HIS A O 1
ATOM 825 N N . GLU A 1 105 ? 27.850 -16.889 -3.827 1.00 39.00 105 GLU A N 1
ATOM 826 C CA . GLU A 1 105 ? 29.319 -16.964 -3.775 1.00 39.00 105 GLU A CA 1
ATOM 827 C C . GLU A 1 105 ? 29.790 -18.238 -4.492 1.00 39.00 105 GLU A C 1
ATOM 829 O O . GLU A 1 105 ? 29.160 -19.302 -4.276 1.00 39.00 105 GLU A O 1
#

Sequence (105 aa):
MHDHVEAPCLANNTDHDVFIALPVAFSRINGDEENVTVYIYSDFCTLAKKLLNTPITRSIIVVWPDQMPKSGSMRQLLISLERHLQGGGTLAFFPSPYEDQNEHE

Organism: NCBI:txid53326